Protein AF-0000000076682614 (afdb_homodimer)

Sequence (138 aa):
MHAVFNYSPSTHNVVQVGAAGYSGCSAPSGAKVFNSGSDRVTLSRGTTYFICSLASHCQSGMKLAVTATMHAVFNYSPSTHNVVQVGAAGYSGCSAPSGAKVFNSGSDRVTLSRGTTYFICSLASHCQSGMKLAVTAT

pLDDT: mean 94.42, std 3.48, range [73.56, 97.62]

Organism: Ananas comosus (NCBI:txid4615)

Solvent-accessible surface area (backbone atoms only — not comparable to full-atom values): 7376 Å² total; per-residue (Å²): 100,39,37,29,44,41,53,59,43,90,77,40,43,43,28,51,36,51,73,68,23,56,76,65,58,44,75,60,90,84,47,56,74,44,62,76,26,66,40,78,43,79,64,58,80,42,75,48,30,33,31,24,76,50,90,61,38,28,80,72,29,37,34,39,40,38,34,32,65,98,39,36,31,43,38,51,61,45,88,77,42,41,44,29,51,36,51,73,67,23,56,77,66,56,44,75,58,91,83,47,56,73,44,61,76,25,66,40,79,41,80,62,58,80,42,75,48,29,33,29,23,75,49,87,60,39,28,80,72,29,38,35,38,41,37,34,32,68

InterPro domains:
  IPR003245 Phytocyanin domain [PF02298] (4-62)
  IPR003245 Phytocyanin domain [PS51485] (1-69)
  IPR008972 Cupredoxin [G3DSA:2.60.40.420] (1-68)
  IPR008972 Cupredoxin [SSF49503] (4-68)
  IPR039391 Phytocyanin-like [PTHR33021] (4-66)

Nearest PDB structures (foldseek):
  2cbp-assembly1_A  TM=9.635E-01  e=4.134E-09  Cucumis sativus
  1f56-assembly1_A  TM=9.686E-01  e=2.966E-08  Spinacia oleracea
  1ws8-assembly1_C  TM=9.300E-01  e=7.459E-07  Cucurbita pepo
  1x9u-assembly2_B  TM=9.108E-01  e=8.346E-05  Armoracia rusticana
  1jer-assembly1_A-2  TM=7.853E-01  e=4.443E-04  Cucumis sativus

Structure (mmCIF, N/CA/C/O backbone):
data_AF-0000000076682614-model_v1
#
loop_
_entity.id
_entity.type
_entity.pdbx_description
1 polymer Chemocyanin
#
loop_
_atom_site.group_PDB
_atom_site.id
_atom_site.type_symbol
_atom_site.label_atom_id
_atom_site.label_alt_id
_atom_site.label_comp_id
_atom_site.label_asym_id
_atom_site.label_entity_id
_atom_site.label_seq_id
_atom_site.pdbx_PDB_ins_code
_atom_site.Cartn_x
_atom_site.Cartn_y
_atom_site.Cartn_z
_atom_site.occupancy
_atom_site.B_iso_or_equiv
_atom_site.auth_seq_id
_atom_site.auth_comp_id
_atom_site.auth_asym_id
_atom_site.auth_atom_id
_atom_site.pdbx_PDB_model_num
ATOM 1 N N . MET A 1 1 ? 10.367 2.975 5.164 1 73.56 1 MET A N 1
ATOM 2 C CA . MET A 1 1 ? 9.023 2.627 5.617 1 73.56 1 MET A CA 1
ATOM 3 C C . MET A 1 1 ? 8.625 1.236 5.129 1 73.56 1 MET A C 1
ATOM 5 O O . MET A 1 1 ? 9.094 0.782 4.086 1 73.56 1 MET A O 1
ATOM 9 N N . HIS A 1 2 ? 7.895 0.437 6.129 1 87.88 2 HIS A N 1
ATOM 10 C CA . HIS A 1 2 ? 7.418 -0.839 5.609 1 87.88 2 HIS A CA 1
ATOM 11 C C . HIS A 1 2 ? 5.918 -0.997 5.832 1 87.88 2 HIS A C 1
ATOM 13 O O . HIS A 1 2 ? 5.324 -0.269 6.629 1 87.88 2 HIS A O 1
ATOM 19 N N . ALA A 1 3 ? 5.445 -1.903 5.031 1 92.75 3 ALA A N 1
ATOM 20 C CA . ALA A 1 3 ? 4.043 -2.309 5.141 1 92.75 3 ALA A CA 1
ATOM 21 C C . ALA A 1 3 ? 3.928 -3.795 5.469 1 92.75 3 ALA A C 1
ATOM 23 O O . ALA A 1 3 ? 4.758 -4.598 5.039 1 92.75 3 ALA A O 1
ATOM 24 N N . VAL A 1 4 ? 2.918 -4.062 6.246 1 94.75 4 VAL A N 1
ATOM 25 C CA . VAL A 1 4 ? 2.57 -5.457 6.5 1 94.75 4 VAL A CA 1
ATOM 26 C C . VAL A 1 4 ? 1.222 -5.773 5.855 1 94.75 4 VAL A C 1
ATOM 28 O O . VAL A 1 4 ? 0.231 -5.082 6.102 1 94.75 4 VAL A O 1
ATOM 31 N N . PHE A 1 5 ? 1.24 -6.785 5.043 1 93.06 5 PHE A N 1
ATOM 32 C CA . PHE A 1 5 ? 0.004 -7.254 4.426 1 93.06 5 PHE A CA 1
ATOM 33 C C . PHE A 1 5 ? -0.583 -8.422 5.207 1 93.06 5 PHE A C 1
ATOM 35 O O . PHE A 1 5 ? 0.073 -9.453 5.383 1 93.06 5 PHE A O 1
ATOM 42 N N . ASN A 1 6 ? -1.86 -8.234 5.617 1 93.44 6 ASN A N 1
ATOM 43 C CA . ASN A 1 6 ? -2.586 -9.289 6.312 1 93.44 6 ASN A CA 1
ATOM 44 C C . ASN A 1 6 ? -3.668 -9.898 5.426 1 93.44 6 ASN A C 1
ATOM 46 O O . ASN A 1 6 ? -4.449 -9.18 4.801 1 93.44 6 ASN A O 1
ATOM 50 N N . TYR A 1 7 ? -3.697 -11.18 5.32 1 90.88 7 TYR A N 1
ATOM 51 C CA . TYR A 1 7 ? -4.598 -11.938 4.457 1 90.88 7 TYR A CA 1
ATOM 52 C C . TYR A 1 7 ? -4.664 -13.398 4.883 1 90.88 7 TYR A C 1
ATOM 54 O O . TYR A 1 7 ? -3.863 -13.844 5.707 1 90.88 7 TYR A O 1
ATOM 62 N N . SER A 1 8 ? -5.688 -14.078 4.457 1 93.62 8 SER A N 1
ATOM 63 C CA . SER A 1 8 ? -5.75 -15.516 4.723 1 93.62 8 SER A CA 1
ATOM 64 C C . SER A 1 8 ? -4.754 -16.281 3.85 1 93.62 8 SER A C 1
ATOM 66 O O . SER A 1 8 ? -4.934 -16.375 2.633 1 93.62 8 SER A O 1
ATOM 68 N N . PRO A 1 9 ? -3.744 -16.922 4.535 1 94.19 9 PRO A N 1
ATOM 69 C CA . PRO A 1 9 ? -2.719 -17.594 3.729 1 94.19 9 PRO A CA 1
ATOM 70 C C . PRO A 1 9 ? -3.209 -18.906 3.115 1 94.19 9 PRO A C 1
ATOM 72 O O . PRO A 1 9 ? -2.545 -19.469 2.242 1 94.19 9 PRO A O 1
ATOM 75 N N . SER A 1 10 ? -4.309 -19.328 3.469 1 94.75 10 SER A N 1
ATOM 76 C CA . SER A 1 10 ? -4.859 -20.562 2.926 1 94.75 10 SER A CA 1
ATOM 77 C C . SER A 1 10 ? -5.469 -20.344 1.546 1 94.75 10 SER A C 1
ATOM 79 O O . SER A 1 10 ? -5.645 -21.281 0.778 1 94.75 10 SER A O 1
ATOM 81 N N . THR A 1 11 ? -5.754 -19.062 1.251 1 94.69 11 THR A N 1
ATOM 82 C CA . THR A 1 11 ? -6.488 -18.844 0.011 1 94.69 11 THR A CA 1
ATOM 83 C C . THR A 1 11 ? -5.809 -17.766 -0.831 1 94.69 11 THR A C 1
ATOM 85 O O . THR A 1 11 ? -6.156 -17.562 -1.998 1 94.69 11 THR A O 1
ATOM 88 N N . HIS A 1 12 ? -4.875 -17.078 -0.236 1 94.56 12 HIS A N 1
ATOM 89 C CA . HIS A 1 12 ? -4.211 -16.016 -0.981 1 94.56 12 HIS A CA 1
ATOM 90 C C . HIS A 1 12 ? -2.701 -16.047 -0.77 1 94.56 12 HIS A C 1
ATOM 92 O O . HIS A 1 12 ? -2.219 -16.672 0.179 1 94.56 12 HIS A O 1
ATOM 98 N N . ASN A 1 13 ? -2.016 -15.492 -1.64 1 95.88 13 ASN A N 1
ATOM 99 C CA . ASN A 1 13 ? -0.616 -15.109 -1.488 1 95.88 13 ASN A CA 1
ATOM 100 C C . ASN A 1 13 ? -0.357 -13.711 -2.041 1 95.88 13 ASN A C 1
ATOM 102 O O . ASN A 1 13 ? -1.268 -13.062 -2.566 1 95.88 13 ASN A O 1
ATOM 106 N N . VAL A 1 14 ? 0.843 -13.203 -1.76 1 95.94 14 VAL A N 1
ATOM 107 C CA . VAL A 1 14 ? 1.291 -11.922 -2.307 1 95.94 14 VAL A CA 1
ATOM 108 C C . VAL A 1 14 ? 2.553 -12.133 -3.141 1 95.94 14 VAL A C 1
ATOM 110 O O . VAL A 1 14 ? 3.566 -12.617 -2.635 1 95.94 14 VAL A O 1
ATOM 113 N N . VAL A 1 15 ? 2.412 -11.844 -4.402 1 97 15 VAL A N 1
ATOM 114 C CA . VAL A 1 15 ? 3.549 -11.961 -5.309 1 97 15 VAL A CA 1
ATOM 115 C C . VAL A 1 15 ? 3.92 -10.578 -5.848 1 97 15 VAL A C 1
ATOM 117 O O . VAL A 1 15 ? 3.062 -9.859 -6.363 1 97 15 VAL A O 1
ATOM 120 N N . GLN A 1 16 ? 5.223 -10.234 -5.656 1 96.94 16 GLN A N 1
ATOM 121 C CA . GLN A 1 16 ? 5.691 -8.984 -6.254 1 96.94 16 GLN A CA 1
ATOM 122 C C . GLN A 1 16 ? 5.992 -9.164 -7.738 1 96.94 16 GLN A C 1
ATOM 124 O O . GLN A 1 16 ? 6.684 -10.109 -8.133 1 96.94 16 GLN A O 1
ATOM 129 N N . VAL A 1 17 ? 5.449 -8.281 -8.562 1 97.62 17 VAL A N 1
ATOM 130 C CA . VAL A 1 17 ? 5.605 -8.383 -10.008 1 97.62 17 VAL A CA 1
ATOM 131 C C . VAL A 1 17 ? 5.957 -7.016 -10.594 1 97.62 17 VAL A C 1
ATOM 133 O O . VAL A 1 17 ? 6.004 -6.02 -9.867 1 97.62 17 VAL A O 1
ATOM 136 N N . GLY A 1 18 ? 6.402 -7.027 -11.891 1 96.88 18 GLY A N 1
ATOM 137 C CA . GLY A 1 18 ? 6.527 -5.781 -12.625 1 96.88 18 GLY A CA 1
ATOM 138 C C . GLY A 1 18 ? 5.215 -5.293 -13.203 1 96.88 18 GLY A C 1
ATOM 139 O O . GLY A 1 18 ? 4.172 -5.926 -13.008 1 96.88 18 GLY A O 1
ATOM 140 N N . ALA A 1 19 ? 5.324 -4.184 -13.906 1 97.25 19 ALA A N 1
ATOM 141 C CA . ALA A 1 19 ? 4.125 -3.58 -14.484 1 97.25 19 ALA A CA 1
ATOM 142 C C . ALA A 1 19 ? 3.438 -4.543 -15.445 1 97.25 19 ALA A C 1
ATOM 144 O O . ALA A 1 19 ? 2.207 -4.633 -15.469 1 97.25 19 ALA A O 1
ATOM 145 N N . ALA A 1 20 ? 4.215 -5.285 -16.25 1 97.12 20 ALA A N 1
ATOM 146 C CA . ALA A 1 20 ? 3.654 -6.242 -17.203 1 97.12 20 ALA A CA 1
ATOM 147 C C . ALA A 1 20 ? 2.936 -7.375 -16.484 1 97.12 20 ALA A C 1
ATOM 149 O O . ALA A 1 20 ? 1.847 -7.789 -16.891 1 97.12 20 ALA A O 1
ATOM 150 N N . GLY A 1 21 ? 3.521 -7.918 -15.453 1 97.25 21 GLY A N 1
ATOM 151 C CA . GLY A 1 21 ? 2.889 -8.961 -14.664 1 97.25 21 GLY A CA 1
ATOM 152 C C . GLY A 1 21 ? 1.616 -8.5 -13.977 1 97.25 21 GLY A C 1
ATOM 153 O O . GLY A 1 21 ? 0.634 -9.25 -13.914 1 97.25 21 GLY A O 1
ATOM 154 N N . TYR A 1 22 ? 1.649 -7.324 -13.492 1 97.31 22 TYR A N 1
ATOM 155 C CA . TYR A 1 22 ? 0.472 -6.727 -12.875 1 97.31 22 TYR A CA 1
ATOM 156 C C . TYR A 1 22 ? -0.672 -6.617 -13.875 1 97.31 22 TYR A C 1
ATOM 158 O O . TYR A 1 22 ? -1.801 -7.016 -13.586 1 97.31 22 TYR A O 1
ATOM 166 N N . SER A 1 23 ? -0.419 -6.141 -15.055 1 97.06 23 SER A N 1
ATOM 167 C CA . SER A 1 23 ? -1.442 -5.965 -16.078 1 97.06 23 SER A CA 1
ATOM 168 C C . SER A 1 23 ? -1.933 -7.309 -16.609 1 97.06 23 SER A C 1
ATOM 170 O O . SER A 1 23 ? -3.127 -7.484 -16.859 1 97.06 23 SER A O 1
ATOM 172 N N . GLY A 1 24 ? -1.095 -8.219 -16.703 1 96.44 24 GLY A N 1
ATOM 173 C CA . GLY A 1 24 ? -1.403 -9.492 -17.328 1 96.44 24 GLY A CA 1
ATOM 174 C C . GLY A 1 24 ? -1.729 -10.586 -16.328 1 96.44 24 GLY A C 1
ATOM 175 O O . GLY A 1 24 ? -2.057 -11.711 -16.719 1 96.44 24 GLY A O 1
ATOM 176 N N . CYS A 1 25 ? -1.597 -10.305 -15.148 1 97.38 25 CYS A N 1
ATOM 177 C CA . CYS A 1 25 ? -1.825 -11.281 -14.086 1 97.38 25 CYS A CA 1
ATOM 178 C C . CYS A 1 25 ? -0.916 -12.492 -14.258 1 97.38 25 CYS A C 1
ATOM 180 O O . CYS A 1 25 ? -1.385 -13.633 -14.25 1 9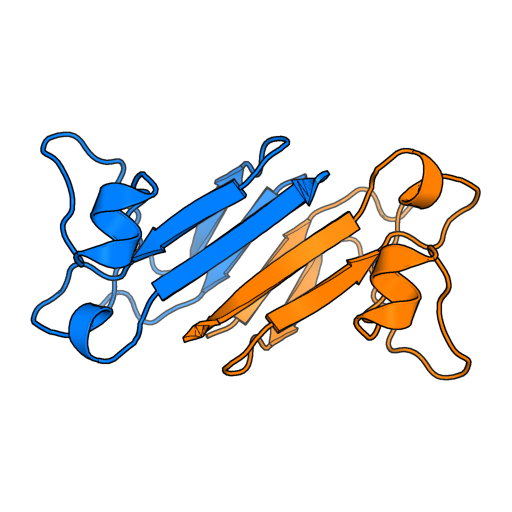7.38 25 CYS A O 1
ATOM 182 N N . SER A 1 26 ? 0.338 -12.195 -14.32 1 96.44 26 SER A N 1
ATOM 183 C CA . SER A 1 26 ? 1.331 -13.25 -14.477 1 96.44 26 SER A CA 1
ATOM 184 C C . SER A 1 26 ? 2.564 -12.984 -13.617 1 96.44 26 SER A C 1
ATOM 186 O O . SER A 1 26 ? 3.119 -11.883 -13.648 1 96.44 26 SER A O 1
ATOM 188 N N . ALA A 1 27 ? 2.95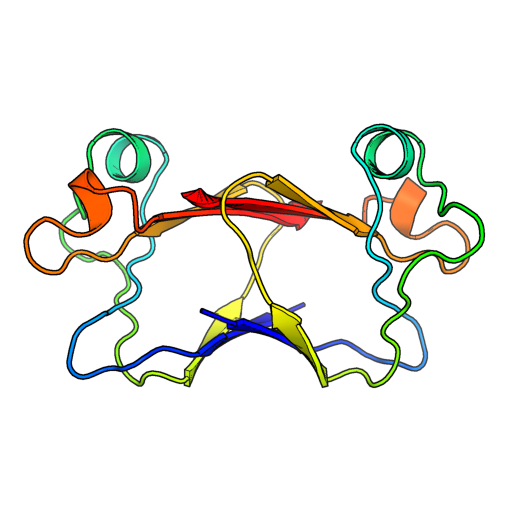1 -13.961 -12.938 1 95.5 27 ALA A N 1
ATOM 189 C CA . ALA A 1 27 ? 4.176 -13.859 -12.141 1 95.5 27 ALA A CA 1
ATOM 190 C C . ALA A 1 27 ? 5.355 -14.5 -12.867 1 95.5 27 ALA A C 1
ATOM 192 O O . ALA A 1 27 ? 5.27 -15.648 -13.312 1 95.5 27 ALA A O 1
ATOM 193 N N . PRO A 1 28 ? 6.395 -13.68 -13.023 1 94.56 28 PRO A N 1
ATOM 194 C CA . PRO A 1 28 ? 7.555 -14.32 -13.648 1 94.56 28 PRO A CA 1
ATOM 195 C C . PRO A 1 28 ? 8.211 -15.359 -12.742 1 94.56 28 PRO A C 1
ATOM 197 O O . PRO A 1 28 ? 7.996 -15.352 -11.531 1 94.56 28 PRO A O 1
ATOM 200 N N . SER A 1 29 ? 9.016 -16.188 -13.445 1 93.94 29 SER A N 1
ATOM 201 C CA . SER A 1 29 ? 9.805 -17.141 -12.672 1 93.94 29 SER A CA 1
ATOM 202 C C . SER A 1 29 ? 10.75 -16.422 -11.711 1 93.94 29 SER A C 1
ATOM 204 O O . SER A 1 29 ? 11.391 -15.438 -12.086 1 93.94 29 SER A O 1
ATOM 206 N N . GLY A 1 30 ? 10.805 -16.844 -10.461 1 94.62 30 GLY A N 1
ATOM 207 C CA . GLY A 1 30 ? 11.703 -16.266 -9.477 1 94.62 30 GLY A CA 1
ATOM 208 C C . GLY A 1 30 ? 11.094 -15.078 -8.75 1 94.62 30 GLY A C 1
ATOM 209 O O . GLY A 1 30 ? 11.734 -14.492 -7.867 1 94.62 30 GLY A O 1
ATOM 210 N N . ALA A 1 31 ? 9.891 -14.828 -9.148 1 95.44 31 ALA A N 1
ATOM 211 C CA . ALA A 1 31 ? 9.242 -13.727 -8.438 1 95.44 31 ALA A CA 1
ATOM 212 C C . ALA A 1 31 ? 9.25 -13.969 -6.93 1 95.44 31 ALA A C 1
ATOM 214 O O . ALA A 1 31 ? 9.211 -15.117 -6.477 1 95.44 31 ALA A O 1
ATOM 215 N N . LYS A 1 32 ? 9.398 -12.836 -6.176 1 96.06 32 LYS A N 1
ATOM 216 C CA . LYS A 1 32 ? 9.273 -12.906 -4.723 1 96.06 32 LYS A CA 1
ATOM 217 C C . LYS A 1 32 ? 7.84 -13.219 -4.305 1 96.06 32 LYS A C 1
ATOM 219 O O . LYS A 1 32 ? 6.906 -12.531 -4.723 1 96.06 32 LYS A O 1
ATOM 224 N N . VAL A 1 33 ? 7.691 -14.312 -3.559 1 96.44 33 VAL A N 1
ATOM 225 C CA . VAL A 1 33 ? 6.383 -14.758 -3.09 1 96.44 33 VAL A CA 1
ATOM 226 C C . VAL A 1 33 ? 6.32 -14.656 -1.566 1 96.44 33 VAL A C 1
ATOM 228 O O . VAL A 1 33 ? 7.219 -15.133 -0.87 1 96.44 33 VAL A O 1
ATOM 231 N N . PHE A 1 34 ? 5.328 -13.992 -1.057 1 95.44 34 PHE A N 1
ATOM 232 C CA . PHE A 1 34 ? 4.984 -13.945 0.36 1 95.44 34 PHE A CA 1
ATOM 233 C C . PHE A 1 34 ? 3.736 -14.766 0.646 1 95.44 34 PHE A C 1
ATOM 235 O O . PHE A 1 34 ? 2.73 -14.648 -0.055 1 95.44 34 PHE A O 1
ATOM 242 N N . ASN A 1 35 ? 3.746 -15.633 1.662 1 94.5 35 ASN A N 1
ATOM 243 C CA . ASN A 1 35 ? 2.607 -16.531 1.854 1 94.5 35 ASN A CA 1
ATOM 244 C C . ASN A 1 35 ? 2.391 -16.844 3.33 1 94.5 35 ASN A C 1
ATOM 246 O O . ASN A 1 35 ? 1.867 -17.906 3.668 1 94.5 35 ASN A O 1
ATOM 250 N N . SER A 1 36 ? 2.812 -15.961 4.176 1 95.38 36 SER A N 1
ATOM 251 C CA . SER A 1 36 ? 2.631 -16.219 5.602 1 95.38 36 SER A CA 1
ATOM 252 C C . SER A 1 36 ? 1.279 -15.703 6.086 1 95.38 36 SER A C 1
ATOM 254 O O . SER A 1 36 ? 0.812 -16.094 7.16 1 95.38 36 SER A O 1
ATOM 256 N N . GLY A 1 37 ? 0.722 -14.789 5.363 1 94.62 37 GLY A N 1
ATOM 257 C CA . GLY A 1 37 ? -0.506 -14.133 5.777 1 94.62 37 GLY A CA 1
ATOM 258 C C . GLY A 1 37 ? -0.263 -12.836 6.527 1 94.62 37 GLY A C 1
ATOM 259 O O . GLY A 1 37 ? -1.204 -12.094 6.809 1 94.62 37 GLY A O 1
ATOM 260 N N . SER A 1 38 ? 0.899 -12.617 6.945 1 94.94 38 SER A N 1
ATOM 261 C CA . SER A 1 38 ? 1.335 -11.391 7.598 1 94.94 38 SER A CA 1
ATOM 262 C C . SER A 1 38 ? 2.768 -11.039 7.211 1 94.94 38 SER A C 1
ATOM 264 O O . SER A 1 38 ? 3.699 -11.281 7.984 1 94.94 38 SER A O 1
ATOM 266 N N . ASP A 1 39 ? 2.961 -10.531 6.004 1 94.19 39 ASP A N 1
ATOM 267 C CA . ASP A 1 39 ? 4.285 -10.344 5.418 1 94.19 39 ASP A CA 1
ATOM 268 C C . ASP A 1 39 ? 4.688 -8.867 5.445 1 94.19 39 ASP A C 1
ATOM 270 O O . ASP A 1 39 ? 3.885 -7.992 5.121 1 94.19 39 ASP A O 1
ATOM 274 N N . ARG A 1 40 ? 5.875 -8.672 5.824 1 93.06 40 ARG A N 1
ATOM 275 C CA . ARG A 1 40 ? 6.477 -7.34 5.793 1 93.06 40 ARG A CA 1
ATOM 276 C C . ARG A 1 40 ? 7.094 -7.051 4.426 1 93.06 40 ARG A C 1
ATOM 278 O O . ARG A 1 40 ? 7.867 -7.859 3.908 1 93.06 40 ARG A O 1
ATOM 285 N N . VAL A 1 41 ? 6.664 -5.984 3.854 1 92.38 41 VAL A N 1
ATOM 286 C CA . VAL A 1 41 ? 7.215 -5.574 2.566 1 92.38 41 VAL A CA 1
ATOM 287 C C . VAL A 1 41 ? 7.852 -4.191 2.693 1 92.38 41 VAL A C 1
ATOM 289 O O . VAL A 1 41 ? 7.293 -3.301 3.336 1 92.38 41 VAL A O 1
ATOM 292 N N . THR A 1 42 ? 9.078 -4.125 2.146 1 88.75 42 THR A N 1
ATOM 293 C CA . THR A 1 42 ? 9.719 -2.818 2.051 1 88.75 42 THR A CA 1
ATOM 294 C C . THR A 1 42 ? 9.242 -2.072 0.809 1 88.75 42 THR A C 1
ATOM 296 O O . THR A 1 42 ? 9.266 -2.615 -0.298 1 88.75 42 THR A O 1
ATOM 299 N N . LEU A 1 43 ? 8.742 -0.851 1.069 1 89.25 43 LEU A N 1
ATOM 300 C CA . LEU A 1 43 ? 8.305 -0.031 -0.056 1 89.25 43 LEU A CA 1
ATOM 301 C C . LEU A 1 43 ? 9.367 0.988 -0.435 1 89.25 43 LEU A C 1
ATOM 303 O O . LEU A 1 43 ? 9.711 1.863 0.365 1 89.25 43 LEU A O 1
ATOM 307 N N . SER A 1 44 ? 9.961 0.837 -1.612 1 88.44 44 SER A N 1
ATOM 308 C CA . SER A 1 44 ? 10.914 1.796 -2.172 1 88.44 44 SER A CA 1
ATOM 309 C C . SER A 1 44 ? 10.203 2.855 -3.006 1 88.44 44 SER A C 1
ATOM 311 O O . SER A 1 44 ? 9.039 2.682 -3.375 1 88.44 44 SER A O 1
ATOM 313 N N . ARG A 1 45 ? 11.031 4.004 -3.176 1 92.5 45 ARG A N 1
ATOM 314 C CA . ARG A 1 45 ? 10.484 5.031 -4.059 1 92.5 45 ARG A CA 1
ATOM 315 C C . AR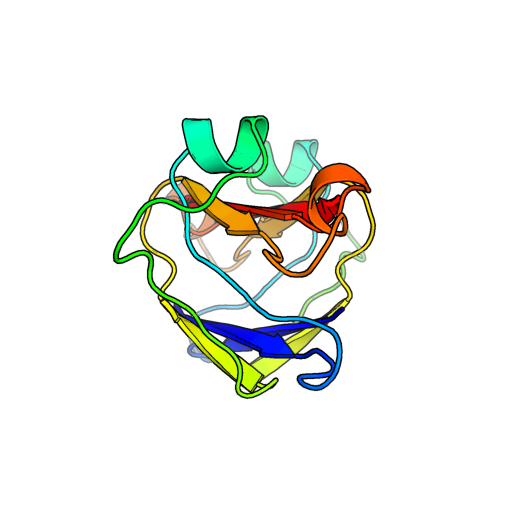G A 1 45 ? 10.094 4.441 -5.41 1 92.5 45 ARG A C 1
ATOM 317 O O . ARG A 1 45 ? 10.836 3.629 -5.977 1 92.5 45 ARG A O 1
ATOM 324 N N . GLY A 1 46 ? 8.922 4.945 -5.953 1 95.75 46 GLY A N 1
ATOM 325 C CA . GLY A 1 46 ? 8.359 4.41 -7.184 1 95.75 46 GLY A CA 1
ATOM 326 C C . GLY A 1 46 ? 7.164 3.506 -6.953 1 95.75 46 GLY A C 1
ATOM 327 O O . GLY A 1 46 ? 6.605 3.475 -5.852 1 95.75 46 GLY A O 1
ATOM 328 N N . THR A 1 47 ? 6.695 2.883 -8.023 1 96.69 47 THR A N 1
ATOM 329 C CA . THR A 1 47 ? 5.539 1.999 -7.945 1 96.69 47 THR A CA 1
ATOM 330 C C . THR A 1 47 ? 5.977 0.542 -7.844 1 96.69 47 THR A C 1
ATOM 332 O O . THR A 1 47 ? 6.836 0.092 -8.602 1 96.69 47 THR A O 1
ATOM 335 N N . THR A 1 48 ? 5.457 -0.105 -6.867 1 96.75 48 THR A N 1
ATOM 336 C CA . THR A 1 48 ? 5.598 -1.553 -6.75 1 96.75 48 THR A CA 1
ATOM 337 C C . THR A 1 48 ? 4.246 -2.24 -6.926 1 96.75 48 THR A C 1
ATOM 339 O O . THR A 1 48 ? 3.213 -1.706 -6.52 1 96.75 48 THR A O 1
ATOM 342 N N . TYR A 1 49 ? 4.262 -3.359 -7.566 1 97.25 49 TYR A N 1
ATOM 343 C CA . TYR A 1 49 ? 3.041 -4.086 -7.902 1 97.25 49 TYR A CA 1
ATOM 344 C C . TYR A 1 49 ? 3.008 -5.445 -7.207 1 97.25 49 TYR A C 1
ATOM 346 O O . TYR A 1 49 ? 4.027 -6.133 -7.125 1 97.25 49 TYR A O 1
ATOM 354 N N . PHE A 1 50 ? 1.794 -5.789 -6.793 1 96.94 50 PHE A N 1
ATOM 355 C CA . PHE A 1 50 ? 1.54 -7.078 -6.164 1 96.94 50 PHE A CA 1
ATOM 356 C C . PHE A 1 50 ? 0.302 -7.738 -6.758 1 96.94 50 PHE A C 1
ATOM 358 O O . PHE A 1 50 ? -0.672 -7.059 -7.086 1 96.94 50 PHE A O 1
ATOM 365 N N . ILE A 1 51 ? 0.358 -9.062 -6.859 1 97.25 51 ILE A N 1
ATOM 366 C CA . ILE A 1 51 ? -0.823 -9.812 -7.266 1 97.25 51 ILE A CA 1
ATOM 367 C C . ILE A 1 51 ? -0.99 -11.039 -6.367 1 97.25 51 ILE A C 1
ATOM 369 O O . ILE A 1 51 ? -0.043 -11.461 -5.699 1 97.25 51 ILE A O 1
ATOM 373 N N . CYS A 1 52 ? -2.186 -11.508 -6.285 1 96.88 52 CYS A N 1
ATOM 374 C CA . CYS A 1 52 ? -2.363 -12.891 -5.867 1 96.88 52 CYS A CA 1
ATOM 375 C C . CYS A 1 52 ? -2.221 -13.844 -7.051 1 96.88 52 CYS A C 1
ATOM 377 O O . CYS A 1 52 ? -2.928 -13.703 -8.047 1 96.88 52 CYS A O 1
ATOM 379 N N . SER A 1 53 ? -1.367 -14.766 -6.965 1 94.88 53 SER A N 1
ATOM 380 C CA . SER A 1 53 ? -1.104 -15.641 -8.102 1 94.88 53 SER A CA 1
ATOM 381 C C . SER A 1 53 ? -1.932 -16.922 -8.016 1 94.88 53 SER A C 1
ATOM 383 O O . SER A 1 53 ? -1.808 -17.812 -8.867 1 94.88 53 SER A O 1
ATOM 385 N N . LEU A 1 54 ? -2.727 -17 -6.988 1 92.69 54 LEU A N 1
ATOM 386 C CA . LEU A 1 54 ? -3.559 -18.188 -6.852 1 92.69 54 LEU A CA 1
ATOM 387 C C . LEU A 1 54 ? -4.762 -18.125 -7.785 1 92.69 54 LEU A C 1
ATOM 389 O O . LEU A 1 54 ? -5.516 -17.141 -7.762 1 92.69 54 LEU A O 1
ATOM 393 N N . ALA A 1 55 ? -4.848 -19.344 -8.602 1 87.25 55 ALA A N 1
ATOM 394 C CA . ALA A 1 55 ? -6.004 -19.547 -9.461 1 87.25 55 ALA A CA 1
ATOM 395 C C . ALA A 1 55 ? -6.301 -18.297 -10.297 1 87.25 55 ALA A C 1
ATOM 397 O O . ALA A 1 55 ? -5.434 -17.812 -11.016 1 87.25 55 ALA A O 1
ATOM 398 N N . SER A 1 56 ? -7.52 -17.656 -10.344 1 92.69 56 SER A N 1
ATOM 399 C CA . SER A 1 56 ? -8.008 -16.531 -11.125 1 92.69 56 SER A CA 1
ATOM 400 C C . SER A 1 56 ? -8.18 -15.289 -10.258 1 92.69 56 SER A C 1
ATOM 402 O O . SER A 1 56 ? -8.875 -14.344 -10.648 1 92.69 56 SER A O 1
ATOM 404 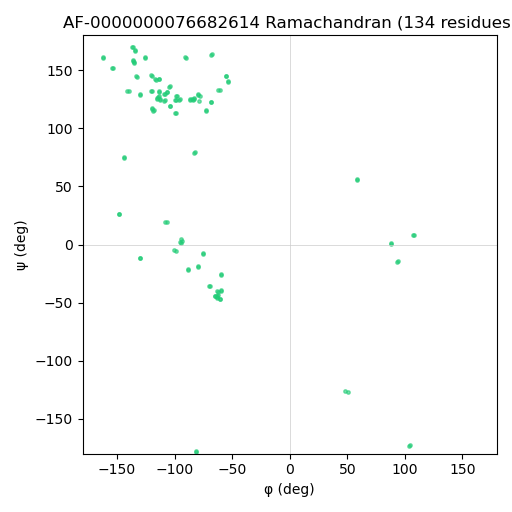N N . HIS A 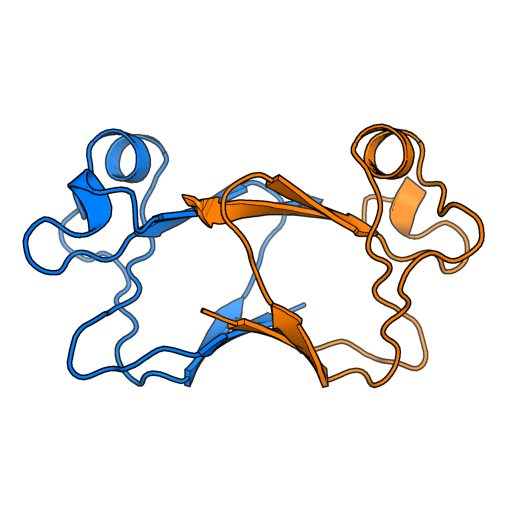1 57 ? -7.547 -15.297 -9.18 1 95.88 57 HIS A N 1
ATOM 405 C CA . HIS A 1 57 ? -7.773 -14.188 -8.258 1 95.88 57 HIS A CA 1
ATOM 406 C C . HIS A 1 57 ? -7.328 -12.867 -8.867 1 95.88 57 HIS A C 1
ATOM 408 O O . HIS A 1 57 ? -8.039 -11.859 -8.773 1 95.88 57 HIS A O 1
ATOM 414 N N . CYS A 1 58 ? -6.164 -12.906 -9.438 1 96 58 CYS A N 1
ATOM 415 C CA . CYS A 1 58 ? -5.672 -11.68 -10.055 1 96 58 CYS A CA 1
ATOM 416 C C . CYS A 1 58 ? -6.586 -11.242 -11.195 1 96 58 CYS A C 1
ATOM 418 O O . CYS A 1 58 ? -6.887 -10.055 -11.328 1 96 58 CYS A O 1
ATOM 420 N N . GLN A 1 59 ? -6.973 -12.227 -11.992 1 95.62 59 GLN A N 1
ATOM 421 C CA . GLN A 1 59 ? -7.887 -11.93 -13.086 1 95.62 59 GLN A CA 1
ATOM 422 C C . GLN A 1 59 ? -9.203 -11.344 -12.57 1 95.62 59 GLN A C 1
ATOM 424 O O . GLN A 1 59 ? -9.867 -10.586 -13.273 1 95.62 59 GLN A O 1
ATOM 429 N N . SER A 1 60 ? -9.523 -11.641 -11.422 1 93.94 60 SER A N 1
ATOM 430 C CA . SER A 1 60 ? -10.758 -11.148 -10.82 1 93.94 60 SER A CA 1
ATOM 431 C C . SER A 1 60 ? -10.516 -9.875 -10.016 1 93.94 60 SER A C 1
ATOM 433 O O . SER A 1 60 ? -11.406 -9.406 -9.305 1 93.94 60 SER A O 1
ATOM 435 N N . GLY A 1 61 ? -9.281 -9.367 -10.055 1 93 61 GLY A N 1
ATOM 436 C CA . GLY A 1 61 ? -9.031 -8.055 -9.492 1 93 61 GLY A CA 1
ATOM 437 C C . GLY A 1 61 ? -8.273 -8.102 -8.18 1 93 61 GLY A C 1
ATOM 438 O O . GLY A 1 61 ? -8.156 -7.086 -7.484 1 93 61 GLY A O 1
ATOM 439 N N . MET A 1 62 ? -7.801 -9.18 -7.77 1 93.62 62 MET A N 1
ATOM 440 C CA . MET A 1 62 ? -7.012 -9.234 -6.543 1 93.62 62 MET A CA 1
ATOM 441 C C . MET A 1 62 ? -5.562 -8.836 -6.812 1 93.62 62 MET A C 1
ATOM 443 O O . MET A 1 62 ? -4.695 -9.703 -6.941 1 93.62 62 MET A O 1
ATOM 447 N N . LYS A 1 63 ? -5.289 -7.578 -6.898 1 95.81 63 LYS A N 1
ATOM 448 C CA . LYS A 1 63 ? -3.977 -7 -7.168 1 95.81 63 LYS A CA 1
ATOM 449 C C . LYS A 1 63 ? -3.869 -5.59 -6.594 1 95.81 63 LYS A C 1
ATOM 451 O O . LYS A 1 63 ? -4.887 -4.949 -6.312 1 95.81 63 LYS A O 1
ATOM 456 N N . LEU A 1 64 ? -2.646 -5.242 -6.266 1 96.12 64 LEU A N 1
ATOM 457 C CA . LEU A 1 64 ? -2.32 -3.996 -5.582 1 96.12 64 LEU A CA 1
ATOM 458 C C . LEU A 1 64 ? -1.189 -3.264 -6.297 1 96.12 64 LEU A C 1
ATOM 460 O O . LEU A 1 64 ? -0.177 -3.871 -6.652 1 96.12 64 LEU A O 1
ATOM 464 N N . ALA A 1 65 ? -1.354 -1.958 -6.617 1 96.94 65 ALA A N 1
ATOM 465 C CA . ALA A 1 65 ? -0.277 -1.047 -7 1 96.94 65 ALA A CA 1
ATOM 466 C C . ALA A 1 65 ? -0.006 -0.028 -5.895 1 96.94 65 ALA A C 1
ATOM 468 O O . ALA A 1 65 ? -0.922 0.66 -5.438 1 96.94 65 ALA A O 1
ATOM 469 N N . VAL A 1 66 ? 1.238 0.01 -5.457 1 96.06 66 VAL A N 1
ATOM 470 C CA . VAL A 1 66 ? 1.641 0.923 -4.391 1 96.06 66 VAL A CA 1
ATOM 471 C C . VAL A 1 66 ? 2.703 1.889 -4.914 1 96.06 66 VAL A C 1
ATOM 473 O O . VAL A 1 66 ? 3.793 1.468 -5.309 1 96.06 66 VAL A O 1
ATOM 476 N N . THR A 1 67 ? 2.4 3.16 -4.973 1 96.19 67 THR A N 1
ATOM 477 C CA . THR A 1 67 ? 3.35 4.195 -5.359 1 96.19 67 THR A CA 1
ATOM 478 C C . THR A 1 67 ? 3.83 4.973 -4.137 1 96.19 67 THR A C 1
ATOM 480 O O . THR A 1 67 ? 3.029 5.602 -3.439 1 96.19 67 THR A O 1
ATOM 483 N N . ALA A 1 68 ? 5.164 4.887 -3.953 1 94.31 68 ALA A N 1
ATOM 484 C CA . ALA A 1 68 ? 5.801 5.613 -2.857 1 94.31 68 ALA A CA 1
ATOM 485 C C . ALA A 1 68 ? 6.727 6.703 -3.389 1 94.31 68 ALA A C 1
ATOM 487 O O . ALA A 1 68 ? 7.434 6.5 -4.379 1 94.31 68 ALA A O 1
ATOM 488 N N . THR A 1 69 ? 6.508 7.875 -2.787 1 90.31 69 THR A N 1
ATOM 489 C CA . THR A 1 69 ? 7.441 8.953 -3.109 1 90.31 69 THR A CA 1
ATOM 490 C C . THR A 1 69 ? 8.062 9.523 -1.842 1 90.31 69 THR A C 1
ATOM 492 O O . THR A 1 69 ? 7.445 9.5 -0.774 1 90.31 69 THR A O 1
ATOM 495 N N . MET B 1 1 ? -8.977 -7.004 2.869 1 73.75 1 MET B N 1
ATOM 496 C CA . MET B 1 1 ? -7.539 -7.016 3.125 1 73.75 1 MET B CA 1
ATOM 497 C C . MET B 1 1 ? -7.105 -5.746 3.85 1 73.75 1 MET B C 1
ATOM 499 O O . MET B 1 1 ? -7.73 -4.695 3.701 1 73.75 1 MET B O 1
ATOM 503 N N . HIS B 1 2 ? -6.09 -5.961 4.883 1 87.88 2 HIS B N 1
ATOM 504 C CA . HIS B 1 2 ? -5.594 -4.727 5.48 1 87.88 2 HIS B CA 1
ATOM 505 C C . HIS B 1 2 ? -4.074 -4.648 5.398 1 87.88 2 HIS B C 1
ATOM 507 O O . HIS B 1 2 ? -3.408 -5.656 5.148 1 87.88 2 HIS B O 1
ATOM 513 N N . ALA B 1 3 ? -3.68 -3.436 5.559 1 92.75 3 ALA B N 1
ATOM 514 C CA . ALA B 1 3 ? -2.254 -3.131 5.633 1 92.75 3 ALA B CA 1
ATOM 515 C C . ALA B 1 3 ? -1.902 -2.471 6.961 1 92.75 3 ALA B C 1
ATOM 517 O O . ALA B 1 3 ? -2.715 -1.742 7.535 1 92.75 3 ALA B O 1
ATOM 518 N N . VAL B 1 4 ? -0.708 -2.797 7.391 1 94.75 4 VAL B N 1
ATOM 519 C CA . VAL B 1 4 ? -0.159 -2.109 8.555 1 94.75 4 VAL B CA 1
ATOM 520 C C . VAL B 1 4 ? 1.036 -1.256 8.133 1 94.75 4 VAL B C 1
ATOM 522 O O . VAL B 1 4 ? 1.979 -1.757 7.516 1 94.75 4 VAL B O 1
ATOM 525 N N . PHE B 1 5 ? 0.929 -0.009 8.445 1 93.12 5 PHE B N 1
ATOM 526 C CA . PHE B 1 5 ? 2.035 0.904 8.18 1 93.12 5 PHE B CA 1
ATOM 527 C C . PHE B 1 5 ? 2.908 1.069 9.422 1 93.12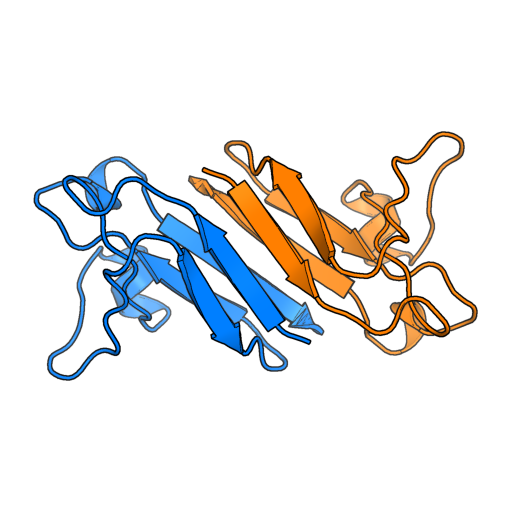 5 PHE B C 1
ATOM 529 O O . PHE B 1 5 ? 2.424 1.48 10.477 1 93.12 5 PHE B O 1
ATOM 536 N N . ASN B 1 6 ? 4.215 0.794 9.227 1 93.5 6 ASN B N 1
ATOM 537 C CA . ASN B 1 6 ? 5.191 0.976 10.289 1 93.5 6 ASN B CA 1
ATOM 538 C C . ASN B 1 6 ? 6.109 2.164 10.016 1 93.5 6 ASN B C 1
ATOM 540 O O . ASN B 1 6 ? 6.648 2.295 8.914 1 93.5 6 ASN B O 1
ATOM 544 N N . TYR B 1 7 ? 6.242 3.018 10.953 1 91 7 TYR B N 1
ATOM 545 C CA . TYR B 1 7 ? 7.004 4.254 10.844 1 91 7 TYR B CA 1
ATOM 546 C C . TYR B 1 7 ? 7.328 4.824 12.219 1 91 7 TYR B C 1
ATOM 548 O O . TYR B 1 7 ? 6.785 4.367 13.227 1 91 7 TYR B O 1
ATOM 556 N N . SER B 1 8 ? 8.305 5.68 12.273 1 93.69 8 SER B N 1
ATOM 557 C CA . SER B 1 8 ? 8.586 6.363 13.539 1 93.69 8 SER B CA 1
ATOM 558 C C . SER B 1 8 ? 7.516 7.402 13.852 1 93.69 8 SER B C 1
ATOM 560 O O . SER B 1 8 ? 7.43 8.43 13.18 1 93.69 8 SER B O 1
ATOM 562 N N . PRO B 1 9 ? 6.75 7.141 14.977 1 94.31 9 PRO B N 1
ATOM 563 C CA . PRO B 1 9 ? 5.652 8.07 15.25 1 94.31 9 PRO B CA 1
ATOM 564 C C . PRO B 1 9 ? 6.133 9.406 15.812 1 94.31 9 PRO B C 1
ATOM 566 O O . PRO B 1 9 ? 5.359 10.367 15.891 1 94.31 9 PRO B O 1
ATOM 569 N N . SER B 1 10 ? 7.336 9.523 16.109 1 94.94 10 SER B N 1
ATOM 570 C CA . SER B 1 10 ? 7.887 10.766 16.641 1 94.94 10 SER B CA 1
ATOM 571 C C . SER B 1 10 ? 8.148 11.766 15.516 1 94.94 10 SER B C 1
ATOM 573 O O . SER B 1 10 ? 8.258 12.969 15.766 1 94.94 10 SER B O 1
ATOM 575 N N . THR B 1 11 ? 8.234 11.25 14.289 1 94.88 11 THR B N 1
ATOM 576 C CA . THR B 1 11 ? 8.656 12.156 13.227 1 94.88 11 THR B CA 1
ATOM 577 C C . THR B 1 11 ? 7.695 12.078 12.039 1 94.88 11 THR B C 1
ATOM 579 O O . THR B 1 11 ? 7.762 12.906 11.125 1 94.88 11 THR B O 1
ATOM 582 N N . HIS B 1 12 ? 6.844 11.094 12.055 1 94.75 12 HIS B N 1
ATOM 583 C CA . HIS B 1 12 ? 5.922 10.945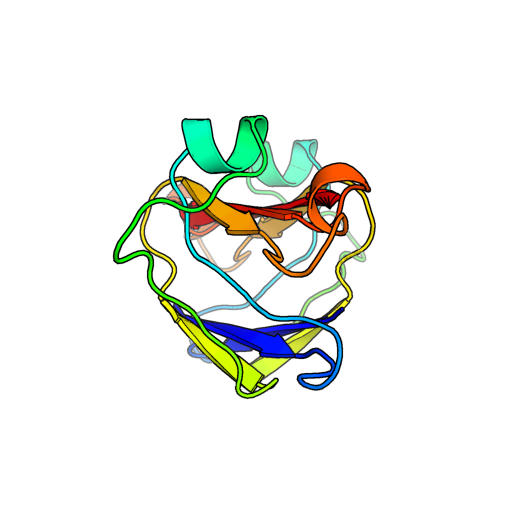 10.938 1 94.75 12 HIS B CA 1
ATOM 584 C C . HIS B 1 12 ? 4.508 10.641 11.43 1 94.75 12 HIS B C 1
ATOM 586 O O . HIS B 1 12 ? 4.316 10.242 12.578 1 94.75 12 HIS B O 1
ATOM 592 N N . ASN B 1 13 ? 3.59 10.891 10.641 1 95.75 13 ASN B N 1
ATOM 593 C CA . ASN B 1 13 ? 2.225 10.383 10.734 1 95.75 13 ASN B CA 1
ATOM 594 C C . ASN B 1 13 ? 1.697 9.938 9.375 1 95.75 13 ASN B C 1
ATOM 596 O O . ASN B 1 13 ? 2.391 10.062 8.367 1 95.75 13 ASN B O 1
ATOM 600 N N . VAL B 1 14 ? 0.542 9.266 9.406 1 95.88 14 VAL B N 1
ATOM 601 C CA . VAL B 1 14 ? -0.154 8.867 8.188 1 95.88 14 VAL B CA 1
ATOM 602 C C . VAL B 1 14 ? -1.541 9.5 8.148 1 95.88 14 VAL B C 1
ATOM 604 O O . VAL B 1 14 ? -2.352 9.289 9.055 1 95.88 14 VAL B O 1
ATOM 607 N N . VAL B 1 15 ? -1.728 10.328 7.152 1 97 15 VAL B N 1
ATOM 608 C CA . VAL B 1 15 ? -3.021 10.977 6.977 1 97 15 VAL B CA 1
ATOM 609 C C . VAL B 1 15 ? -3.658 10.516 5.668 1 97 15 VAL B C 1
ATOM 611 O O . VAL B 1 15 ? -3.025 10.57 4.609 1 97 15 VAL B O 1
ATOM 614 N N . GLN B 1 16 ? -4.922 10.008 5.801 1 96.88 16 GLN B N 1
ATOM 615 C CA . GLN B 1 16 ? -5.648 9.656 4.586 1 96.88 16 GLN B CA 1
ATOM 616 C C . GLN B 1 16 ? -6.25 10.898 3.928 1 96.88 16 GLN B C 1
ATOM 618 O O . GLN B 1 16 ? -6.898 11.703 4.594 1 96.88 16 GLN B O 1
ATOM 623 N N . VAL B 1 17 ? -6 11.07 2.637 1 97.62 17 VAL B N 1
ATOM 624 C CA . VAL B 1 17 ? -6.461 12.25 1.912 1 97.62 17 VAL B CA 1
ATOM 625 C C . VAL B 1 17 ? -7.082 11.828 0.582 1 97.62 17 VAL B C 1
ATOM 627 O O . VAL B 1 17 ? -7.074 10.648 0.232 1 97.62 17 VAL B O 1
ATOM 630 N N . GLY B 1 18 ? -7.789 12.805 -0.056 1 96.81 18 GLY B N 1
ATOM 631 C CA . GLY B 1 18 ? -8.211 12.609 -1.433 1 96.81 18 GLY B CA 1
ATOM 632 C C . GLY B 1 18 ? -7.121 12.906 -2.441 1 96.81 18 GLY B C 1
ATOM 633 O O . GLY B 1 18 ? -6 13.25 -2.066 1 96.81 18 GLY B O 1
ATOM 634 N N . ALA B 1 19 ? -7.527 12.75 -3.705 1 97.25 19 ALA B N 1
ATOM 635 C CA . ALA B 1 19 ? -6.566 12.961 -4.781 1 97.25 19 ALA B CA 1
ATOM 636 C C . ALA B 1 19 ? -6.008 14.383 -4.742 1 97.25 19 ALA B C 1
ATOM 638 O O . ALA B 1 19 ? -4.812 14.594 -4.969 1 97.25 19 ALA B O 1
ATOM 639 N N . ALA B 1 20 ? -6.852 15.383 -4.441 1 97.12 20 ALA B N 1
ATOM 640 C CA . ALA B 1 20 ? -6.418 16.781 -4.367 1 97.12 20 ALA B CA 1
ATOM 641 C C . ALA B 1 20 ? -5.434 16.984 -3.223 1 97.12 20 ALA B C 1
ATOM 643 O O . ALA B 1 20 ? -4.426 17.688 -3.379 1 97.12 20 ALA B O 1
ATOM 644 N N . GLY B 1 21 ? -5.707 16.438 -2.078 1 97.31 21 GLY B N 1
ATOM 645 C CA . GLY B 1 21 ? -4.797 16.516 -0.945 1 97.31 21 GLY B CA 1
ATOM 646 C C . GLY B 1 21 ? -3.463 15.844 -1.195 1 97.31 21 GLY B C 1
ATOM 647 O O . GLY B 1 21 ? -2.416 16.359 -0.806 1 97.31 21 GLY B O 1
ATOM 648 N N . TYR B 1 22 ? -3.518 14.75 -1.819 1 97.38 22 TYR B N 1
ATOM 649 C CA . TYR B 1 22 ? -2.307 14.031 -2.203 1 97.38 22 TYR B CA 1
ATOM 650 C C . TYR B 1 22 ? -1.439 14.875 -3.127 1 97.38 22 TYR B C 1
ATOM 652 O O . TYR B 1 22 ? -0.235 15.016 -2.904 1 97.38 22 TYR B O 1
ATOM 660 N N . SER B 1 23 ? -2 15.484 -4.133 1 97.12 23 SER B N 1
ATOM 661 C CA . SER B 1 23 ? -1.264 16.297 -5.098 1 97.12 23 SER B CA 1
ATOM 662 C C . SER B 1 23 ? -0.753 17.578 -4.465 1 97.12 23 SER B C 1
ATOM 664 O O . SER B 1 23 ? 0.366 18.016 -4.746 1 97.12 23 SER B O 1
ATOM 666 N N . GLY B 1 24 ? -1.484 18.109 -3.602 1 96.56 24 GLY B N 1
ATOM 667 C CA . GLY B 1 24 ? -1.182 19.422 -3.039 1 96.56 24 GLY B CA 1
ATOM 668 C C . GLY B 1 24 ? -0.522 19.344 -1.676 1 96.56 24 GLY B C 1
ATOM 669 O O . GLY B 1 24 ? -0.163 20.375 -1.097 1 96.56 24 GLY B O 1
ATOM 670 N N . CYS B 1 25 ? -0.417 18.234 -1.195 1 97.5 25 CYS B N 1
ATOM 671 C CA . CYS B 1 25 ? 0.144 18.031 0.135 1 97.5 25 CYS B CA 1
ATOM 672 C C . CYS B 1 25 ? -0.643 18.797 1.186 1 97.5 25 CYS B C 1
ATOM 674 O O . CYS B 1 25 ? -0.065 19.562 1.962 1 97.5 25 CYS B O 1
ATOM 676 N N . SER B 1 26 ? -1.901 18.5 1.206 1 96.5 26 SER B N 1
ATOM 677 C CA . SER B 1 26 ? -2.785 19.172 2.16 1 96.5 26 SER B CA 1
ATOM 678 C C . SER B 1 26 ? -3.814 18.188 2.727 1 96.5 26 SER B C 1
ATOM 680 O O . SER B 1 26 ? -4.477 17.469 1.976 1 96.5 26 SER B O 1
ATOM 682 N N . ALA B 1 27 ? -3.932 18.219 3.986 1 95.62 27 ALA B N 1
ATOM 683 C CA . ALA B 1 27 ? -4.949 17.406 4.641 1 95.62 27 ALA B CA 1
ATOM 684 C C . ALA B 1 27 ? -6.184 18.234 4.98 1 95.62 27 ALA B C 1
ATOM 686 O O . ALA B 1 27 ? -6.074 19.297 5.605 1 95.62 27 ALA B O 1
ATOM 687 N N . PRO B 1 28 ? -7.305 17.75 4.473 1 94.62 28 PRO B N 1
ATOM 688 C CA . PRO B 1 28 ? -8.5 18.5 4.863 1 94.62 28 PRO B CA 1
ATOM 689 C C . PRO B 1 28 ? -8.828 18.375 6.352 1 94.62 28 PRO B C 1
ATOM 691 O O . PRO B 1 28 ? -8.344 17.438 7.008 1 94.62 28 PRO B O 1
ATOM 694 N N . SER B 1 29 ? -9.695 19.328 6.754 1 94.06 29 SER B N 1
ATOM 695 C CA . SER B 1 29 ? -10.18 19.219 8.125 1 94.06 29 SER B CA 1
ATOM 696 C C . SER B 1 29 ? -10.961 17.922 8.328 1 94.06 29 SER B C 1
ATOM 698 O O . SER B 1 29 ? -11.766 17.547 7.484 1 94.06 29 SER B O 1
ATOM 700 N N . GLY B 1 30 ? -10.68 17.188 9.406 1 94.56 30 GLY B N 1
ATOM 701 C CA . GLY B 1 30 ? -11.383 15.961 9.727 1 94.56 30 GLY B CA 1
ATOM 702 C C . GLY B 1 30 ? -10.766 14.734 9.086 1 94.56 30 GLY B C 1
ATOM 703 O O . GLY B 1 30 ? -11.25 13.617 9.273 1 94.56 30 GLY B O 1
ATOM 704 N N . ALA B 1 31 ? -9.719 15.023 8.398 1 95.5 31 ALA B N 1
ATOM 705 C CA . ALA B 1 31 ? -9.047 13.867 7.809 1 95.5 31 ALA B CA 1
ATOM 706 C C . ALA B 1 31 ? -8.695 12.844 8.875 1 95.5 31 ALA B C 1
ATOM 708 O O . ALA B 1 31 ? -8.438 13.195 10.031 1 95.5 31 ALA B O 1
ATOM 709 N N . LYS B 1 32 ? -8.781 11.547 8.477 1 96.06 32 LYS B N 1
ATOM 710 C CA . LYS B 1 32 ? -8.336 10.469 9.352 1 96.06 32 LYS B CA 1
ATOM 711 C C . LYS B 1 32 ? -6.816 10.492 9.516 1 96.06 32 LYS B C 1
ATOM 713 O O . LYS B 1 32 ? -6.078 10.492 8.531 1 96.06 32 LYS B O 1
ATOM 718 N N . VAL B 1 33 ? -6.395 10.602 10.766 1 96.44 33 VAL B N 1
ATOM 719 C CA . VAL B 1 33 ? -4.973 10.648 11.094 1 96.44 33 VAL B CA 1
ATOM 720 C C . VAL B 1 33 ? -4.586 9.398 11.883 1 96.44 33 VAL B C 1
ATOM 722 O O . VAL B 1 33 ? -5.246 9.047 12.859 1 96.44 33 VAL B O 1
ATOM 725 N N . PHE B 1 34 ? -3.57 8.711 11.438 1 95.25 34 PHE B N 1
ATOM 726 C CA . PHE B 1 34 ? -2.928 7.605 12.141 1 95.25 34 PHE B CA 1
ATOM 727 C C . PHE B 1 34 ? -1.569 8.031 12.688 1 95.25 34 PHE B C 1
ATOM 729 O O . PHE B 1 34 ? -0.757 8.609 11.961 1 95.25 34 PHE B O 1
ATOM 736 N N . ASN B 1 35 ? -1.272 7.77 13.961 1 94.38 35 ASN B N 1
ATOM 737 C CA . ASN B 1 35 ? -0.033 8.289 14.523 1 94.38 35 ASN B CA 1
ATOM 738 C C . ASN B 1 35 ? 0.535 7.355 15.586 1 94.38 35 ASN B C 1
ATOM 740 O O . ASN B 1 35 ? 1.238 7.797 16.5 1 94.38 35 ASN B O 1
ATOM 744 N N . SER B 1 36 ? 0.222 6.105 15.484 1 95.31 36 SER B N 1
ATOM 745 C CA . SER B 1 36 ? 0.735 5.16 16.469 1 95.31 36 SER B CA 1
ATOM 746 C C . SER B 1 36 ? 2.096 4.609 16.062 1 95.31 36 SER B C 1
ATOM 748 O O . SER B 1 36 ? 2.824 4.055 16.875 1 95.31 36 SER B O 1
ATOM 750 N N . GLY B 1 37 ? 2.379 4.695 14.789 1 94.5 37 GLY B N 1
ATOM 751 C CA . GLY B 1 37 ? 3.588 4.102 14.25 1 94.5 37 GLY B CA 1
ATOM 752 C C . GLY B 1 37 ? 3.377 2.693 13.719 1 94.5 37 GLY B C 1
ATOM 753 O O . GLY B 1 37 ? 4.27 2.117 13.094 1 94.5 37 GLY B O 1
ATOM 754 N N . SER B 1 38 ? 2.322 2.104 14.047 1 94.88 38 SER B N 1
ATOM 755 C CA . SER B 1 38 ? 1.914 0.791 13.562 1 94.88 38 SER B CA 1
ATOM 756 C C . SER B 1 38 ? 0.402 0.713 13.383 1 94.88 38 SER B C 1
ATOM 758 O O . SER B 1 38 ? -0.3 0.149 14.219 1 94.88 38 SER B O 1
ATOM 760 N N . ASP B 1 39 ? -0.103 1.333 12.344 1 94.19 39 ASP B N 1
ATOM 761 C CA . ASP B 1 39 ? -1.537 1.526 12.148 1 94.19 39 ASP B CA 1
ATOM 762 C C . ASP B 1 39 ? -2.084 0.565 11.094 1 94.19 39 ASP B C 1
ATOM 764 O O . ASP B 1 39 ? -1.473 0.375 10.047 1 94.19 39 ASP B O 1
ATOM 768 N N . ARG B 1 40 ? -3.17 0.03 11.422 1 93.12 40 ARG B N 1
ATOM 769 C CA . ARG B 1 40 ? -3.908 -0.817 10.492 1 93.12 40 ARG B CA 1
ATOM 770 C C . ARG B 1 40 ? -4.832 0.015 9.609 1 93.12 40 ARG B C 1
ATOM 772 O O . ARG B 1 40 ? -5.602 0.838 10.109 1 93.12 40 ARG B O 1
ATOM 779 N N . VAL B 1 41 ? -4.668 -0.155 8.344 1 92.25 41 VAL B N 1
ATOM 780 C CA . VAL B 1 41 ? -5.523 0.55 7.395 1 92.25 41 VAL B CA 1
ATOM 781 C C . VAL B 1 41 ? -6.27 -0.457 6.523 1 92.25 41 VAL B C 1
ATOM 783 O O . VAL B 1 41 ? -5.684 -1.445 6.07 1 92.25 41 VAL B O 1
ATOM 786 N N . THR B 1 42 ? -7.582 -0.196 6.422 1 88.25 42 THR B N 1
ATOM 787 C CA . THR B 1 42 ? -8.367 -0.99 5.488 1 88.25 42 THR B CA 1
ATOM 788 C C . THR B 1 42 ? -8.258 -0.43 4.074 1 88.25 42 THR B C 1
ATOM 790 O O . THR B 1 42 ? -8.461 0.767 3.855 1 88.25 42 THR B O 1
ATOM 793 N N . LEU B 1 43 ? -7.863 -1.328 3.172 1 89 43 LEU B N 1
ATOM 794 C CA . LEU B 1 43 ? -7.777 -0.914 1.776 1 89 43 LEU B CA 1
ATOM 795 C C . LEU B 1 43 ? -9.008 -1.363 1 1 89 43 LEU B C 1
ATOM 797 O O . LEU B 1 43 ? -9.266 -2.562 0.871 1 89 43 LEU B O 1
ATOM 801 N N . SER B 1 44 ? -9.82 -0.428 0.552 1 88.44 44 SER B N 1
ATOM 802 C CA . SER B 1 44 ? -10.969 -0.687 -0.307 1 88.44 44 SER B CA 1
ATOM 803 C C . SER B 1 44 ? -10.586 -0.608 -1.781 1 88.44 44 SER B C 1
ATOM 805 O O . SER B 1 44 ? -9.523 -0.096 -2.125 1 88.44 44 SER B O 1
ATOM 807 N N . ARG B 1 45 ? -11.57 -1.271 -2.598 1 92.31 45 ARG B N 1
ATOM 808 C CA . ARG B 1 45 ? -11.359 -1.152 -4.035 1 92.31 45 ARG B CA 1
ATOM 809 C C . ARG B 1 45 ? -11.211 0.308 -4.449 1 92.31 45 ARG B C 1
ATOM 811 O O . ARG B 1 45 ? -11.953 1.171 -3.977 1 92.31 45 ARG B O 1
ATOM 818 N N . GLY B 1 46 ? -10.234 0.556 -5.418 1 95.75 46 GLY B N 1
ATOM 819 C CA . GLY B 1 46 ? -9.906 1.906 -5.844 1 95.75 46 GLY B CA 1
ATOM 820 C C . GLY B 1 46 ? -8.594 2.406 -5.27 1 95.75 46 GLY B C 1
ATOM 821 O O . GLY B 1 46 ? -7.801 1.621 -4.738 1 95.75 46 GLY B O 1
ATOM 822 N N . THR B 1 47 ? -8.32 3.682 -5.496 1 96.69 47 THR B N 1
ATOM 823 C CA . THR B 1 47 ? -7.082 4.285 -5.016 1 96.69 47 THR B CA 1
ATOM 824 C C . THR B 1 47 ? -7.324 5.051 -3.717 1 96.69 47 THR B C 1
ATOM 826 O O . THR B 1 47 ? -8.273 5.832 -3.619 1 96.69 47 THR B O 1
ATOM 829 N N . THR B 1 48 ? -6.527 4.738 -2.766 1 96.69 48 THR B N 1
ATOM 830 C CA . THR B 1 48 ? -6.473 5.52 -1.535 1 96.69 48 THR B CA 1
ATOM 831 C C . THR B 1 48 ? -5.129 6.23 -1.402 1 96.69 48 THR B C 1
ATOM 833 O O . THR B 1 48 ? -4.098 5.695 -1.813 1 96.69 48 THR B O 1
ATOM 836 N N . TYR B 1 49 ? -5.168 7.418 -0.906 1 97.19 49 TYR B N 1
ATOM 837 C CA . TYR B 1 49 ? -3.984 8.266 -0.806 1 97.19 49 TYR B CA 1
ATOM 838 C C . TYR B 1 49 ? -3.645 8.555 0.651 1 97.19 49 TYR B C 1
ATOM 840 O O . TYR B 1 49 ? -4.535 8.797 1.467 1 97.19 49 TYR B O 1
ATOM 848 N N . PHE B 1 50 ? -2.344 8.562 0.877 1 96.88 50 PHE B N 1
ATOM 849 C CA . PHE B 1 50 ? -1.81 8.891 2.195 1 96.88 50 PHE B CA 1
ATOM 850 C C . PHE B 1 50 ? -0.669 9.891 2.086 1 96.88 50 PHE B C 1
ATOM 852 O O . PHE B 1 50 ? 0.126 9.836 1.146 1 96.88 50 PHE B O 1
ATOM 859 N N . ILE B 1 51 ? -0.598 10.781 3.074 1 97.31 51 ILE B N 1
ATOM 860 C CA . ILE B 1 51 ? 0.542 11.688 3.164 1 97.31 51 ILE B CA 1
ATOM 861 C C . ILE B 1 51 ? 1.036 11.75 4.605 1 97.31 51 ILE B C 1
ATOM 863 O O . ILE B 1 51 ? 0.314 11.375 5.535 1 97.31 51 ILE B O 1
ATOM 867 N N . CYS B 1 52 ? 2.26 12.109 4.766 1 96.88 52 CYS B N 1
ATOM 868 C CA . CYS B 1 52 ? 2.678 12.641 6.059 1 96.88 52 CYS B CA 1
ATOM 869 C C . CYS B 1 52 ? 2.385 14.141 6.148 1 96.88 52 CYS B C 1
ATOM 871 O O . CYS B 1 52 ? 2.834 14.914 5.301 1 96.88 52 CYS B O 1
ATOM 873 N N . SER B 1 53 ? 1.694 14.539 7.113 1 94.81 53 SER B N 1
ATOM 874 C CA . SER B 1 53 ? 1.296 15.938 7.203 1 94.81 53 SER B CA 1
ATOM 875 C C . SER B 1 53 ? 2.262 16.734 8.078 1 94.81 53 SER B C 1
ATOM 877 O O . SER B 1 53 ? 2.055 17.922 8.312 1 94.81 53 SER B O 1
ATOM 879 N N . LEU B 1 54 ? 3.27 16.047 8.547 1 92.94 54 LEU B N 1
ATOM 880 C CA . LEU B 1 54 ? 4.242 16.75 9.383 1 92.94 54 LEU B CA 1
ATOM 881 C C . LEU B 1 54 ? 5.207 17.562 8.531 1 92.94 54 LEU B C 1
ATOM 883 O O . LEU B 1 54 ? 5.871 17.016 7.645 1 92.94 54 LEU B O 1
ATOM 887 N N . ALA B 1 55 ? 5.18 18.969 8.938 1 88.81 55 ALA B N 1
ATOM 888 C CA . ALA B 1 55 ? 6.129 19.891 8.336 1 88.81 55 ALA B CA 1
ATOM 889 C C . ALA B 1 55 ? 6.105 19.781 6.812 1 88.81 55 ALA B C 1
ATOM 891 O O . ALA B 1 55 ? 5.047 19.922 6.188 1 88.81 55 ALA B O 1
ATOM 892 N N . SER B 1 56 ? 7.262 19.562 6.066 1 93.38 56 SER B N 1
ATOM 893 C CA . SER B 1 56 ? 7.406 19.547 4.613 1 93.38 56 SER B CA 1
ATOM 894 C C . SER B 1 56 ? 7.605 18.125 4.098 1 93.38 56 SER B C 1
ATOM 896 O O . SER B 1 56 ? 8.023 17.938 2.953 1 93.38 56 SER B O 1
ATOM 898 N N . HIS B 1 57 ? 7.254 17.219 4.84 1 95.88 57 HIS B N 1
ATOM 899 C CA . HIS B 1 57 ? 7.543 15.836 4.453 1 95.88 57 HIS B CA 1
ATOM 900 C C . HIS B 1 57 ? 6.816 15.469 3.162 1 95.88 57 HIS B C 1
ATOM 902 O O . HIS B 1 57 ? 7.406 14.852 2.271 1 95.88 57 HIS B O 1
ATOM 908 N N . CYS B 1 58 ? 5.586 15.844 3.139 1 96.06 58 CYS B N 1
ATOM 909 C CA . CYS B 1 58 ? 4.82 15.531 1.934 1 96.06 58 CYS B CA 1
ATOM 910 C C . CYS B 1 58 ? 5.402 16.25 0.722 1 96.06 58 CYS B C 1
ATOM 912 O O . CYS B 1 58 ? 5.523 15.664 -0.355 1 96.06 58 CYS B O 1
ATOM 914 N N . GLN B 1 59 ? 5.715 17.516 0.944 1 95.75 59 GLN B N 1
ATOM 915 C CA . GLN B 1 59 ? 6.32 18.281 -0.135 1 95.75 59 GLN B CA 1
ATOM 916 C C . GLN B 1 59 ? 7.633 17.656 -0.594 1 95.75 59 GLN B C 1
ATOM 918 O O . GLN B 1 59 ? 8.023 17.812 -1.753 1 95.75 59 GLN B O 1
ATOM 923 N N . SER B 1 60 ? 8.242 16.984 0.22 1 94.06 60 SER B N 1
ATOM 924 C CA . SER B 1 60 ? 9.516 16.344 -0.098 1 94.06 60 SER B CA 1
ATOM 925 C C . SER B 1 60 ? 9.312 14.906 -0.578 1 94.06 60 SER B C 1
ATOM 927 O O . SER B 1 60 ? 10.281 14.164 -0.746 1 94.06 60 SER B O 1
ATOM 929 N N . GLY B 1 61 ? 8.062 14.484 -0.694 1 93.38 61 GLY B N 1
ATOM 930 C CA . GLY B 1 61 ? 7.797 13.203 -1.338 1 93.38 61 GLY B CA 1
ATOM 931 C C . GLY B 1 61 ? 7.355 12.125 -0.365 1 93.38 61 GLY B C 1
ATOM 932 O O . GLY B 1 61 ? 7.309 10.945 -0.719 1 93.38 61 GLY B O 1
ATOM 933 N N . MET B 1 62 ? 7.105 12.422 0.821 1 93.69 62 MET B N 1
ATOM 934 C CA . MET B 1 62 ? 6.617 11.414 1.757 1 93.69 62 MET B CA 1
ATOM 935 C C . MET B 1 62 ? 5.109 11.227 1.621 1 93.69 62 MET B C 1
ATOM 937 O O . MET B 1 62 ? 4.34 11.758 2.426 1 93.69 62 MET B O 1
ATOM 941 N N . LYS B 1 63 ? 4.684 10.508 0.643 1 95.88 63 LYS B N 1
ATOM 942 C CA . LYS B 1 63 ? 3.287 10.219 0.33 1 95.88 63 LYS B CA 1
ATOM 943 C C . LYS B 1 63 ? 3.152 8.898 -0.418 1 95.88 63 LYS B C 1
ATOM 945 O O . LYS B 1 63 ? 4.125 8.398 -0.99 1 95.88 63 LYS B O 1
ATOM 950 N N . LEU B 1 64 ? 1.999 8.305 -0.229 1 96.12 64 LEU B N 1
ATOM 951 C CA . LEU B 1 64 ? 1.692 6.969 -0.738 1 96.12 64 LEU B CA 1
ATOM 952 C C . LEU B 1 64 ? 0.36 6.965 -1.479 1 96.12 64 LEU B C 1
ATOM 954 O O . LEU B 1 64 ? -0.631 7.508 -0.987 1 96.12 64 LEU B O 1
ATOM 958 N N . ALA B 1 65 ? 0.309 6.43 -2.713 1 96.94 65 ALA B N 1
ATOM 959 C CA . ALA B 1 65 ? -0.92 6.055 -3.406 1 96.94 65 ALA B CA 1
ATOM 960 C C . ALA B 1 65 ? -1.05 4.535 -3.506 1 96.94 65 ALA B C 1
ATOM 962 O O . ALA B 1 65 ? -0.14 3.859 -3.99 1 96.94 65 ALA B O 1
ATOM 963 N N . VAL B 1 66 ? -2.154 4.02 -2.986 1 96.06 66 VAL B N 1
ATOM 964 C CA . VAL B 1 66 ? -2.404 2.584 -2.994 1 96.06 66 VAL B CA 1
ATOM 965 C C . VAL B 1 66 ? -3.66 2.281 -3.811 1 96.06 66 VAL B C 1
ATOM 967 O O . VAL B 1 66 ? -4.758 2.729 -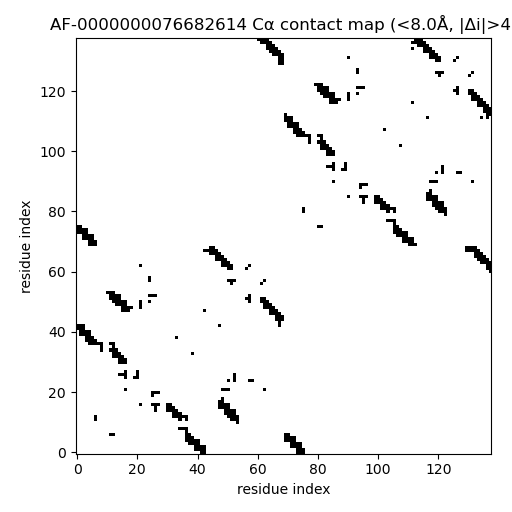3.463 1 96.06 66 VAL B O 1
ATOM 970 N N . THR B 1 67 ? -3.518 1.585 -4.898 1 96.19 67 THR B N 1
ATOM 971 C CA . THR B 1 67 ? -4.641 1.15 -5.723 1 96.19 67 THR B CA 1
ATOM 972 C C . THR B 1 67 ? -4.922 -0.335 -5.516 1 96.19 67 THR B C 1
ATOM 974 O O . THR B 1 67 ? -4.059 -1.178 -5.781 1 96.19 67 THR B O 1
ATOM 977 N N . ALA B 1 68 ? -6.156 -0.571 -5.043 1 94.25 68 ALA B N 1
ATOM 978 C CA . ALA B 1 68 ? -6.613 -1.943 -4.836 1 94.25 68 ALA B CA 1
ATOM 979 C C . ALA B 1 68 ? -7.75 -2.293 -5.789 1 94.25 68 ALA B C 1
ATOM 981 O O . ALA B 1 68 ? -8.633 -1.469 -6.039 1 94.25 68 ALA B O 1
ATOM 982 N N . THR B 1 69 ? -7.547 -3.459 -6.395 1 90.12 69 THR B N 1
ATOM 983 C CA . THR B 1 69 ? -8.648 -3.963 -7.211 1 90.12 69 THR B CA 1
ATOM 984 C C . THR B 1 69 ? -9.055 -5.363 -6.766 1 90.12 69 THR B C 1
ATOM 986 O O . THR B 1 69 ? -8.234 -6.113 -6.227 1 90.12 69 THR B O 1
#

Radius of gyration: 15.03 Å; Cα contacts (8 Å, |Δi|>4): 318; chains: 2; bounding box: 23×40×34 Å

Secondary structure (DSSP, 8-state):
-EEEEE--TTT--EEEE-HHHHHHT-PPTT--EE-SSEEEEE--SEEEEEE--STTTTTTT-EEEEEE-/-EEEEE--TTT--EEEE-HHHHHHT-PPTT--EE-SSEEEEE--SEEEEEE--STTTTTTT-EEEEEE-

Foldseek 3Di:
DKDWAADDLVQWKKWKDDPVCLVVVDHDPPTDIGRPRTDIDDDDAAKIKIATNPDCRSVVPRIDIDHDD/DKDWAADDLVQWKKWKDDPVCLVVVDHDPPTDIGRPRTDIDDDDAAKIKIATNPDCRSVVPRIDIDHDD